Protein AF-A0A8H7WAU7-F1 (afdb_monomer_lite)

InterPro domains:
  IPR013714 Golgi apparatus membrane protein TVP15 [PF08507] (44-160)
  IPR013714 Golgi apparatus membrane protein TVP15 [PTHR28128] (45-166)

Foldseek 3Di:
DDDDDDDDDDDPPDPPPPPPPPPPPPVVVVVVVVVVVLVVLLVVVLVVLLVLLVLLLVLLVVQCPVVDPLSPVLSVVSNVVSVVSNVLSVDNDVVCLVPVVLSLALLSLLVVLLVSLVSQPDDDPSSPVSSVVSNVVSVVSNVVVVVVPRDRHPSNVVSVVPPDPPDD

Secondary structure (DSSP, 8-state):
----------PPP-------------HHHHHHHHHHHHHHHHHHHHHHHHHHHHHHHHHHHHHT-S--HHHHHHHHHHHHHHHHHHHHHH---HHHHHH-GGGGSHHHHHHHHHHHHHHH-SSSHHHHHHHHHHHHHHHHHHHHHT-TTSPPPHHHHHHHHSSSSS--

Organism: NCBI:txid108018

Sequence (168 aa):
GSMDIPLLPMEPPAAVVVPARRHTVPARLTRARVDDEEARIEGSSRIVNLAVGALMVVGAVFHLFPLTLSHVIVAVYIIIFGAATALLEFQIPPQVARYASFLFSFIGRGVFYIFVGSLLIEVGIMDKIIGTIVGAVGIAYVALEFIPSIEPPQNMREADGGWGAEQV

Structure (mmCIF, N/CA/C/O backbone):
data_AF-A0A8H7WAU7-F1
#
_entry.id   AF-A0A8H7WAU7-F1
#
loop_
_atom_site.group_PDB
_atom_site.id
_atom_site.type_symbol
_atom_site.label_atom_id
_atom_site.label_alt_id
_atom_site.label_comp_id
_atom_site.label_asym_id
_atom_site.label_entity_id
_atom_site.label_seq_id
_atom_site.pdbx_PDB_ins_code
_atom_site.Cartn_x
_atom_site.Cartn_y
_atom_site.Cartn_z
_atom_site.occupancy
_atom_site.B_iso_or_equiv
_atom_site.auth_seq_id
_atom_site.auth_comp_id
_atom_site.auth_asym_id
_atom_site.auth_atom_id
_atom_site.pdbx_PDB_model_num
ATOM 1 N N . GLY A 1 1 ? 20.746 -5.712 -105.618 1.00 54.22 1 GLY A N 1
ATOM 2 C CA . GLY A 1 1 ? 21.550 -4.8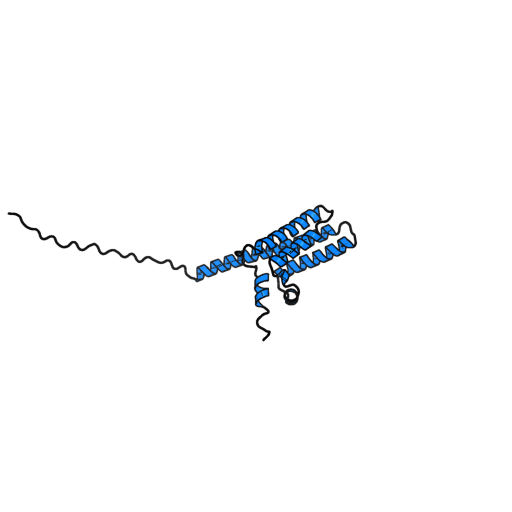38 -104.754 1.00 54.22 1 GLY A CA 1
ATOM 3 C C . GLY A 1 1 ? 20.892 -4.792 -103.402 1.00 54.22 1 GLY A C 1
ATOM 4 O O . GLY A 1 1 ? 19.892 -4.107 -103.263 1.00 54.22 1 GLY A O 1
ATOM 5 N N . SER A 1 2 ? 21.398 -5.571 -102.456 1.00 51.38 2 SER A N 1
ATOM 6 C CA . SER A 1 2 ? 21.014 -5.526 -101.046 1.00 51.38 2 SER A CA 1
ATOM 7 C C . SER A 1 2 ? 22.291 -5.211 -100.278 1.00 51.38 2 SER A C 1
ATOM 9 O O . SER A 1 2 ? 23.268 -5.947 -100.370 1.00 51.38 2 SER A O 1
ATOM 11 N N . MET A 1 3 ? 22.312 -4.032 -99.668 1.00 57.12 3 MET A N 1
ATOM 12 C CA . MET A 1 3 ? 23.453 -3.471 -98.956 1.00 57.12 3 MET A CA 1
ATOM 13 C C . MET A 1 3 ? 23.366 -3.975 -97.513 1.00 57.12 3 MET A C 1
ATOM 15 O O . MET A 1 3 ? 22.479 -3.550 -96.774 1.00 57.12 3 MET A O 1
ATOM 19 N N . ASP A 1 4 ? 24.227 -4.919 -97.138 1.00 58.94 4 ASP A N 1
ATOM 20 C CA . ASP A 1 4 ? 24.282 -5.453 -95.776 1.00 58.94 4 ASP A CA 1
ATOM 21 C C . ASP A 1 4 ? 24.911 -4.404 -94.846 1.00 58.94 4 ASP A C 1
ATOM 23 O O . ASP A 1 4 ? 26.112 -4.133 -94.900 1.00 58.94 4 ASP A O 1
ATOM 27 N N . ILE A 1 5 ? 24.081 -3.766 -94.019 1.00 67.31 5 ILE A N 1
ATOM 28 C CA . ILE A 1 5 ? 24.526 -2.820 -92.990 1.00 67.31 5 ILE A CA 1
ATOM 29 C C . ILE A 1 5 ? 25.011 -3.636 -91.779 1.00 67.31 5 ILE A C 1
ATOM 31 O O . ILE A 1 5 ? 24.226 -4.418 -91.237 1.00 67.31 5 ILE A O 1
ATOM 35 N N . PRO A 1 6 ? 26.260 -3.465 -91.307 1.00 67.75 6 PRO A N 1
ATOM 36 C CA . PRO A 1 6 ? 26.735 -4.153 -90.115 1.00 67.75 6 PRO A CA 1
ATOM 37 C C . PRO A 1 6 ? 25.997 -3.618 -88.884 1.00 67.75 6 PRO A C 1
ATOM 39 O O . PRO A 1 6 ? 26.082 -2.431 -88.566 1.00 67.75 6 PRO A O 1
ATOM 42 N N . LEU A 1 7 ? 25.271 -4.489 -88.182 1.00 66.56 7 LEU A N 1
ATOM 43 C CA . LEU A 1 7 ? 24.690 -4.179 -86.877 1.00 66.56 7 LEU A CA 1
ATOM 44 C C . LEU A 1 7 ? 25.835 -3.976 -85.878 1.00 66.56 7 LEU A C 1
ATOM 46 O O . LEU A 1 7 ? 26.477 -4.939 -85.459 1.00 66.56 7 LEU A O 1
ATOM 50 N N . LEU A 1 8 ? 26.116 -2.722 -85.520 1.00 71.81 8 LEU A N 1
ATOM 51 C CA . LEU A 1 8 ? 27.037 -2.425 -84.427 1.00 71.81 8 LEU A CA 1
ATOM 52 C C . LEU A 1 8 ? 26.464 -2.996 -83.118 1.00 71.81 8 LEU A C 1
ATOM 54 O O . LEU A 1 8 ? 25.263 -2.850 -82.868 1.00 71.81 8 LEU A O 1
ATOM 58 N N . PRO A 1 9 ? 27.290 -3.647 -82.281 1.00 68.25 9 PRO A N 1
ATOM 59 C CA . PRO A 1 9 ? 26.842 -4.167 -80.999 1.00 68.25 9 PRO A CA 1
ATOM 60 C C . PRO A 1 9 ? 26.376 -3.002 -80.119 1.00 68.25 9 PRO A C 1
ATOM 62 O O . PRO A 1 9 ? 27.147 -2.105 -79.788 1.00 68.25 9 PRO A O 1
ATOM 65 N N . MET A 1 10 ? 25.093 -3.013 -79.765 1.00 67.31 10 MET A N 1
ATOM 66 C CA . MET A 1 10 ? 24.505 -2.067 -78.822 1.00 67.31 10 MET A CA 1
ATOM 67 C C . MET A 1 10 ? 25.026 -2.418 -77.428 1.00 67.31 10 MET A C 1
ATOM 69 O O . MET A 1 10 ? 24.552 -3.366 -76.802 1.00 67.31 10 MET A O 1
ATOM 73 N N . GLU A 1 11 ? 26.040 -1.695 -76.966 1.00 69.56 11 GLU A N 1
ATOM 74 C CA . GLU A 1 11 ? 26.537 -1.819 -75.600 1.00 69.56 11 GLU A CA 1
ATOM 75 C C . GLU A 1 11 ? 25.397 -1.424 -74.640 1.00 69.56 11 GLU A C 1
ATOM 77 O O . GLU A 1 11 ? 24.824 -0.337 -74.786 1.00 69.56 11 GLU A O 1
ATOM 82 N N . PRO A 1 12 ? 24.972 -2.308 -73.718 1.00 71.25 12 PRO A N 1
ATOM 83 C CA . PRO A 1 12 ? 23.871 -1.997 -72.821 1.00 71.25 12 PRO A CA 1
ATOM 84 C C . PRO A 1 12 ? 24.255 -0.794 -71.950 1.00 71.25 12 PRO A C 1
ATOM 86 O O . PRO A 1 12 ? 25.399 -0.714 -71.495 1.00 71.25 12 PRO A O 1
ATOM 89 N N . PRO A 1 13 ? 23.325 0.147 -71.698 1.00 69.75 13 PRO A N 1
ATOM 90 C CA . PRO A 1 13 ? 23.617 1.322 -70.893 1.00 69.75 13 PRO A CA 1
ATOM 91 C C . PRO A 1 13 ? 24.131 0.862 -69.532 1.00 69.75 13 PRO A C 1
ATOM 93 O O . PRO A 1 13 ? 23.467 0.075 -68.853 1.00 69.75 13 PRO A O 1
ATOM 96 N N . ALA A 1 14 ? 25.326 1.330 -69.165 1.00 67.31 14 ALA A N 1
ATOM 97 C CA . ALA A 1 14 ? 25.941 1.044 -67.880 1.00 67.31 14 ALA A CA 1
ATOM 98 C C . ALA A 1 14 ? 24.901 1.273 -66.779 1.00 67.31 14 ALA A C 1
ATOM 100 O O . ALA A 1 14 ? 24.434 2.396 -66.574 1.00 67.31 14 ALA A O 1
ATOM 101 N N . ALA A 1 15 ? 24.491 0.190 -66.116 1.00 65.56 15 ALA A N 1
ATOM 102 C CA . ALA A 1 15 ? 23.561 0.266 -65.009 1.00 65.56 15 ALA A CA 1
ATOM 103 C C . ALA A 1 15 ? 24.176 1.204 -63.970 1.00 65.56 15 ALA A C 1
ATOM 105 O O . ALA A 1 15 ? 25.218 0.905 -63.386 1.00 65.56 15 ALA A O 1
ATOM 106 N N . VAL A 1 16 ? 23.555 2.367 -63.776 1.00 66.38 16 VAL A N 1
ATOM 107 C CA . VAL A 1 16 ? 23.908 3.282 -62.697 1.00 66.38 16 VAL A CA 1
ATOM 108 C C . VAL A 1 16 ? 23.596 2.540 -61.404 1.00 66.38 16 VAL A C 1
ATOM 110 O O . VAL A 1 16 ? 22.451 2.489 -60.956 1.00 66.38 16 VAL A O 1
ATOM 113 N N . VAL A 1 17 ? 24.613 1.901 -60.831 1.00 66.50 17 VAL A N 1
ATOM 114 C CA . VAL A 1 17 ? 24.544 1.297 -59.505 1.00 66.50 17 VAL A CA 1
ATOM 115 C C . VAL A 1 17 ? 24.429 2.454 -58.523 1.00 66.50 17 VAL A C 1
ATOM 117 O O . VAL A 1 17 ? 25.427 3.007 -58.070 1.00 66.50 17 VAL A O 1
ATOM 120 N N . VAL A 1 18 ? 23.196 2.872 -58.236 1.00 68.31 18 VAL A N 1
ATOM 121 C CA . VAL A 1 18 ? 22.912 3.798 -57.140 1.00 68.31 18 VAL A CA 1
ATOM 122 C C . VAL A 1 18 ? 23.334 3.074 -55.863 1.00 68.31 18 VAL A C 1
ATOM 124 O O . VAL A 1 18 ? 22.735 2.045 -55.534 1.00 68.31 18 VAL A O 1
ATOM 127 N N . PRO A 1 19 ? 24.368 3.540 -55.140 1.00 66.62 19 PRO A N 1
ATOM 128 C CA . PRO A 1 19 ? 24.752 2.892 -53.902 1.00 66.62 19 PRO A CA 1
ATOM 129 C C . PRO A 1 19 ? 23.571 3.008 -52.942 1.00 66.62 19 PRO A C 1
ATOM 131 O O . PRO A 1 19 ? 23.138 4.113 -52.607 1.00 66.62 19 PRO A O 1
ATOM 134 N N . ALA A 1 20 ? 23.026 1.866 -52.519 1.00 67.06 20 ALA A N 1
ATOM 135 C CA . ALA A 1 20 ? 22.004 1.812 -51.488 1.00 67.06 20 ALA A CA 1
ATOM 136 C C . ALA A 1 20 ? 22.582 2.463 -50.226 1.00 67.06 20 ALA A C 1
ATOM 138 O O . ALA A 1 20 ? 23.385 1.864 -49.507 1.00 67.06 20 ALA A O 1
ATOM 139 N N . ARG A 1 21 ? 22.222 3.729 -49.994 1.00 64.88 21 ARG A N 1
ATOM 140 C CA . ARG A 1 21 ? 22.645 4.509 -48.837 1.00 64.88 21 ARG A CA 1
ATOM 141 C C . ARG A 1 21 ? 22.017 3.859 -47.610 1.00 64.88 21 ARG A C 1
ATOM 143 O O . ARG A 1 21 ? 20.896 4.186 -47.230 1.00 64.88 21 ARG A O 1
ATOM 150 N N . ARG A 1 22 ? 22.718 2.893 -47.008 1.00 63.12 22 ARG A N 1
ATOM 151 C CA . ARG A 1 22 ? 22.359 2.357 -45.695 1.00 63.12 22 ARG A CA 1
ATOM 152 C C . ARG A 1 22 ? 22.413 3.531 -44.731 1.00 63.12 22 ARG A C 1
ATOM 154 O O . ARG A 1 22 ? 23.492 3.977 -44.353 1.00 63.12 22 ARG A O 1
ATOM 161 N N . HIS A 1 23 ? 21.249 4.059 -44.372 1.00 62.12 23 HIS A N 1
ATOM 162 C CA . HIS A 1 23 ? 21.112 4.953 -43.236 1.00 62.12 23 HIS A CA 1
ATOM 163 C C . HIS A 1 23 ? 21.436 4.142 -41.978 1.00 62.12 23 HIS A C 1
ATOM 165 O O . HIS A 1 23 ? 20.559 3.579 -41.333 1.00 62.12 23 HIS A O 1
ATOM 171 N N . THR A 1 24 ? 22.723 4.023 -41.660 1.00 65.19 24 THR A N 1
ATOM 172 C CA . THR A 1 24 ? 23.176 3.538 -40.362 1.00 65.19 24 THR A CA 1
ATOM 173 C C . THR A 1 24 ? 22.812 4.614 -39.352 1.00 65.19 24 THR A C 1
ATOM 175 O O . THR A 1 24 ? 23.482 5.645 -39.274 1.00 65.19 24 THR A O 1
ATOM 178 N N . VAL A 1 25 ? 21.706 4.419 -38.632 1.00 63.81 25 VAL A N 1
ATOM 179 C CA . VAL A 1 25 ? 21.366 5.267 -37.487 1.00 63.81 25 VAL A CA 1
ATOM 180 C C . VAL A 1 25 ? 22.560 5.207 -36.527 1.00 63.81 25 VAL A C 1
ATOM 182 O O . VAL A 1 25 ? 22.973 4.107 -36.151 1.00 63.81 25 VAL A O 1
ATOM 185 N N . PRO A 1 26 ? 23.184 6.343 -36.177 1.00 68.31 26 PRO A N 1
ATOM 186 C CA . PRO A 1 26 ? 24.351 6.340 -35.311 1.00 68.31 26 PRO A CA 1
ATOM 187 C C . PRO A 1 26 ? 23.958 5.770 -33.946 1.00 68.31 26 PRO A C 1
ATOM 189 O O . PRO A 1 26 ? 22.984 6.220 -33.347 1.00 68.31 26 PRO A O 1
ATOM 192 N N . ALA A 1 27 ? 24.740 4.820 -33.429 1.00 65.06 27 ALA A N 1
ATOM 193 C CA . ALA A 1 27 ? 24.465 4.118 -32.169 1.00 65.06 27 ALA A CA 1
ATOM 194 C C . ALA A 1 27 ? 24.216 5.051 -30.960 1.00 65.06 27 ALA A C 1
ATOM 196 O O . ALA A 1 27 ? 23.555 4.662 -30.001 1.00 65.06 27 ALA A O 1
ATOM 197 N N . ARG A 1 28 ? 24.700 6.302 -31.017 1.00 62.25 28 ARG A N 1
ATOM 198 C CA . ARG A 1 28 ? 24.422 7.350 -30.020 1.00 62.25 28 ARG A CA 1
ATOM 199 C C . ARG A 1 28 ? 22.955 7.784 -29.967 1.00 62.25 28 ARG A C 1
ATOM 201 O O . ARG A 1 28 ? 22.466 8.048 -28.878 1.00 62.25 28 ARG A O 1
ATOM 208 N N . LEU A 1 29 ? 22.261 7.853 -31.106 1.00 63.97 29 LEU A N 1
ATOM 209 C CA . LEU A 1 29 ? 20.841 8.229 -31.140 1.00 63.97 29 LEU A CA 1
ATOM 210 C C . LEU A 1 29 ? 19.952 7.105 -30.607 1.00 63.97 29 LEU A C 1
ATOM 212 O O . LEU A 1 29 ? 18.927 7.381 -29.996 1.00 63.97 29 LEU A O 1
ATOM 216 N N . THR A 1 30 ? 20.362 5.851 -30.804 1.00 67.69 30 THR A N 1
ATOM 217 C CA . THR A 1 30 ? 19.669 4.697 -30.227 1.00 67.69 30 THR A CA 1
ATOM 218 C C . THR A 1 30 ? 19.811 4.672 -28.708 1.00 67.69 30 THR A C 1
ATOM 220 O O . THR A 1 30 ? 18.818 4.440 -28.037 1.00 67.69 30 THR A O 1
ATOM 223 N N . ARG A 1 31 ? 21.002 4.971 -28.162 1.00 65.25 31 ARG A N 1
ATOM 224 C CA . ARG A 1 31 ? 21.212 5.051 -26.704 1.00 65.25 31 ARG A CA 1
ATOM 225 C C . ARG A 1 31 ? 20.411 6.171 -26.051 1.00 65.25 31 ARG A C 1
ATOM 227 O O . ARG A 1 31 ? 19.641 5.874 -25.159 1.00 65.25 31 ARG A O 1
ATOM 234 N N . ALA A 1 32 ? 20.474 7.394 -26.580 1.00 71.00 32 ALA A N 1
ATOM 235 C CA . ALA A 1 32 ? 19.710 8.513 -26.017 1.00 71.00 32 ALA A CA 1
ATOM 236 C C . ALA A 1 32 ? 18.196 8.231 -25.961 1.00 71.00 32 ALA A C 1
ATOM 238 O O . ALA A 1 32 ? 17.543 8.550 -24.978 1.00 71.00 32 ALA A O 1
ATOM 239 N N . ARG A 1 33 ? 17.643 7.564 -26.986 1.00 67.38 33 ARG A N 1
ATOM 240 C CA . ARG A 1 33 ? 16.233 7.142 -26.986 1.00 67.38 33 ARG A CA 1
ATOM 241 C C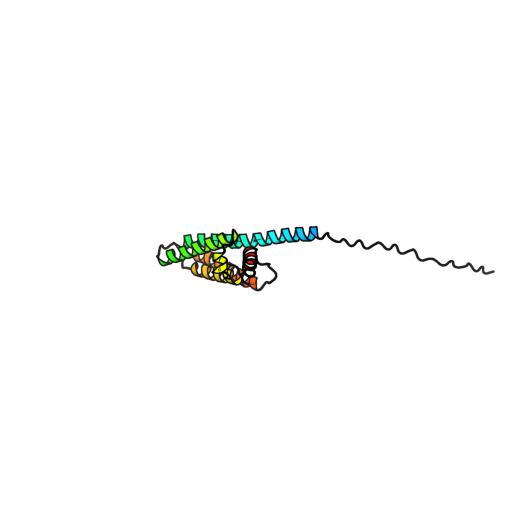 . ARG A 1 33 ? 15.904 6.092 -25.926 1.00 67.38 33 ARG A C 1
ATOM 243 O O . ARG A 1 33 ? 14.776 6.070 -25.457 1.00 67.38 33 ARG A O 1
ATOM 250 N N . VAL A 1 34 ? 16.838 5.189 -25.640 1.00 67.44 34 VAL A N 1
ATOM 251 C CA . VAL A 1 34 ? 16.670 4.151 -24.616 1.00 67.44 34 VAL A CA 1
ATOM 252 C C . VAL A 1 34 ? 16.776 4.780 -23.231 1.00 67.44 34 VAL A C 1
ATOM 254 O O . VAL A 1 34 ? 15.911 4.522 -22.410 1.00 67.44 34 VAL A O 1
ATOM 257 N N . ASP A 1 35 ? 17.741 5.677 -23.023 1.00 67.00 35 ASP A N 1
ATOM 258 C CA . ASP A 1 35 ? 17.932 6.395 -21.759 1.00 67.00 35 ASP A CA 1
ATOM 259 C C . ASP A 1 35 ? 16.689 7.250 -21.407 1.00 67.00 35 ASP A C 1
ATOM 261 O O . ASP A 1 35 ? 16.231 7.261 -20.263 1.00 67.00 35 ASP A O 1
ATOM 265 N N . ASP A 1 36 ? 16.091 7.923 -22.402 1.00 66.75 36 ASP A N 1
ATOM 266 C CA . ASP A 1 36 ? 14.853 8.703 -22.237 1.00 66.75 36 ASP A CA 1
ATOM 267 C C . ASP A 1 36 ? 13.633 7.819 -21.902 1.00 66.75 36 ASP A C 1
ATOM 269 O O . ASP A 1 36 ? 12.744 8.231 -21.150 1.00 66.75 36 ASP A O 1
ATOM 273 N N . GLU A 1 37 ? 13.569 6.611 -22.468 1.00 65.88 37 GLU A N 1
ATOM 274 C CA . GLU A 1 37 ? 12.483 5.657 -22.223 1.00 65.88 37 GLU A CA 1
ATOM 275 C C . GLU A 1 37 ? 12.645 4.970 -20.856 1.00 65.88 37 GLU A C 1
ATOM 277 O O . GLU A 1 37 ? 11.670 4.839 -20.116 1.00 65.88 37 GLU A O 1
ATOM 282 N N . GLU A 1 38 ? 13.874 4.622 -20.467 1.00 64.31 38 GLU A N 1
ATOM 283 C CA . GLU A 1 38 ? 14.211 4.053 -19.156 1.00 64.31 38 GLU A CA 1
ATOM 284 C C . GLU A 1 38 ? 13.844 5.045 -18.039 1.00 64.31 38 GLU A C 1
ATOM 286 O O . GLU A 1 38 ? 13.097 4.699 -17.122 1.00 64.31 38 GLU A O 1
ATOM 291 N N . ALA A 1 39 ? 14.203 6.326 -18.190 1.00 61.03 39 ALA A N 1
ATOM 292 C CA . ALA A 1 39 ? 13.832 7.380 -17.243 1.00 61.03 39 ALA A CA 1
ATOM 293 C C . ALA A 1 39 ? 12.306 7.583 -17.115 1.00 61.03 39 ALA A C 1
ATOM 295 O O . ALA A 1 39 ? 11.788 7.878 -16.031 1.00 61.03 39 ALA A O 1
ATOM 296 N N . ARG A 1 40 ? 11.555 7.420 -18.213 1.00 62.09 40 ARG A N 1
ATOM 297 C CA . ARG A 1 40 ? 10.083 7.505 -18.209 1.00 62.09 40 ARG A CA 1
ATOM 298 C C . ARG A 1 40 ? 9.438 6.331 -17.477 1.00 62.09 40 ARG A C 1
ATOM 300 O O . ARG A 1 40 ? 8.489 6.538 -16.716 1.00 62.09 40 ARG A O 1
ATOM 307 N N . ILE A 1 41 ? 9.941 5.118 -17.697 1.00 61.50 41 ILE A N 1
ATOM 308 C CA . ILE A 1 41 ? 9.420 3.893 -17.076 1.00 61.50 41 ILE A CA 1
ATOM 309 C C . ILE A 1 41 ? 9.756 3.859 -15.581 1.00 61.50 41 ILE A C 1
ATOM 311 O O . ILE A 1 41 ? 8.891 3.531 -14.759 1.00 61.50 41 ILE A O 1
ATOM 315 N N . GLU A 1 42 ? 10.965 4.286 -15.213 1.00 60.97 42 GLU A N 1
ATOM 316 C CA . GLU A 1 42 ? 11.377 4.452 -13.82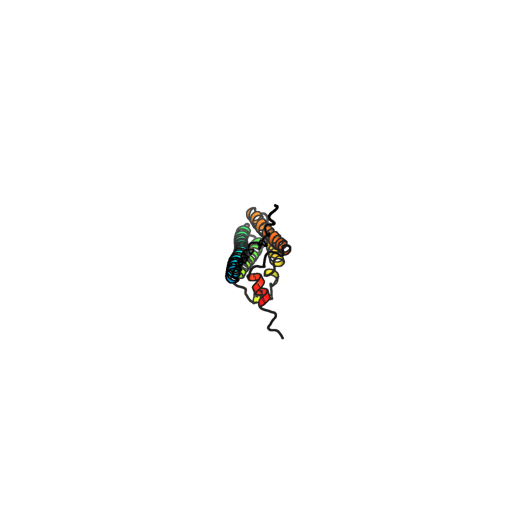0 1.00 60.97 42 GLU A CA 1
ATOM 317 C C . GLU A 1 42 ? 10.435 5.404 -13.086 1.00 60.97 42 GLU A C 1
ATOM 319 O O . GLU A 1 42 ? 9.837 5.020 -12.076 1.00 60.97 42 GLU A O 1
ATOM 324 N N . GLY A 1 43 ? 10.219 6.605 -13.635 1.00 59.97 43 GLY A N 1
ATOM 325 C CA . GLY A 1 43 ? 9.328 7.607 -13.052 1.00 59.97 43 GLY A CA 1
ATOM 326 C C . GLY A 1 43 ? 7.916 7.077 -12.788 1.00 59.97 43 GLY A C 1
ATOM 327 O O . GLY A 1 43 ? 7.348 7.347 -11.730 1.00 59.97 43 GLY A O 1
ATOM 328 N N . SER A 1 44 ? 7.366 6.264 -13.695 1.00 63.44 44 SER A N 1
ATOM 329 C CA . SER A 1 44 ? 6.012 5.714 -13.555 1.00 63.44 44 SER A CA 1
ATOM 330 C C . SER A 1 44 ? 5.870 4.796 -12.336 1.00 63.44 44 SER A C 1
ATOM 332 O O . SER A 1 44 ? 4.908 4.924 -11.580 1.00 63.44 44 SER A O 1
ATOM 334 N N . SER A 1 45 ? 6.829 3.899 -12.099 1.00 67.25 45 SER A N 1
ATOM 335 C CA . SER A 1 45 ? 6.766 2.962 -10.965 1.00 67.25 45 SER A CA 1
ATOM 336 C C . SER A 1 45 ? 7.006 3.655 -9.623 1.00 67.25 45 SER A C 1
ATOM 338 O O . SER A 1 45 ? 6.343 3.326 -8.635 1.00 67.25 45 SER A O 1
ATOM 340 N N . ARG A 1 46 ? 7.891 4.666 -9.600 1.00 77.38 46 ARG A N 1
ATOM 341 C CA . ARG A 1 46 ? 8.127 5.494 -8.408 1.00 77.38 46 ARG A CA 1
ATOM 342 C C . ARG A 1 46 ? 6.861 6.206 -7.964 1.00 77.38 46 ARG A C 1
ATOM 344 O O . ARG A 1 46 ? 6.497 6.185 -6.791 1.00 77.38 46 ARG A O 1
ATOM 351 N N . ILE A 1 47 ? 6.175 6.820 -8.927 1.00 81.88 47 ILE A N 1
ATOM 352 C CA . ILE A 1 47 ? 4.943 7.568 -8.684 1.00 81.88 47 ILE A CA 1
ATOM 353 C C . ILE A 1 47 ? 3.859 6.639 -8.137 1.00 81.88 47 ILE A C 1
ATOM 355 O O . ILE A 1 47 ? 3.165 7.020 -7.198 1.00 81.88 47 ILE A O 1
ATOM 359 N N . VAL A 1 48 ? 3.740 5.417 -8.665 1.00 83.06 48 VAL A N 1
ATOM 360 C CA . VAL A 1 48 ? 2.769 4.434 -8.161 1.00 83.06 48 VAL A CA 1
ATOM 361 C C . VAL A 1 48 ? 3.084 4.042 -6.719 1.00 83.06 48 VAL A C 1
ATOM 363 O O . VAL A 1 48 ? 2.203 4.146 -5.870 1.00 83.06 48 VAL A O 1
ATOM 366 N N . ASN A 1 49 ? 4.323 3.656 -6.402 1.00 86.88 49 ASN A N 1
ATOM 367 C CA . ASN A 1 49 ? 4.700 3.281 -5.033 1.00 86.88 49 ASN A CA 1
ATOM 368 C C . ASN A 1 49 ? 4.514 4.438 -4.042 1.00 86.88 49 ASN A C 1
ATOM 370 O O . ASN A 1 49 ? 4.011 4.234 -2.937 1.00 86.88 49 ASN A O 1
ATOM 374 N N . LEU A 1 50 ? 4.871 5.659 -4.445 1.00 89.62 50 LEU A N 1
ATOM 375 C CA . LEU A 1 50 ? 4.681 6.858 -3.634 1.00 89.62 50 LEU A CA 1
ATOM 376 C C . LEU A 1 50 ? 3.191 7.152 -3.408 1.00 89.62 50 LEU A C 1
ATOM 378 O O . LEU A 1 50 ? 2.789 7.467 -2.287 1.00 89.62 50 LEU A O 1
ATOM 382 N N . ALA A 1 51 ? 2.366 7.009 -4.447 1.00 91.69 51 ALA A N 1
ATOM 383 C CA . ALA A 1 51 ? 0.921 7.175 -4.349 1.00 91.69 51 ALA A CA 1
ATOM 384 C C . ALA A 1 51 ? 0.293 6.120 -3.429 1.00 91.69 51 ALA A C 1
ATOM 386 O O . ALA A 1 51 ? -0.530 6.470 -2.585 1.00 91.69 51 ALA A O 1
ATOM 387 N N . VAL A 1 52 ? 0.708 4.854 -3.535 1.00 92.56 52 VAL A N 1
ATOM 388 C CA . VAL A 1 52 ? 0.248 3.769 -2.654 1.00 92.56 52 VAL A CA 1
ATOM 389 C C . VAL A 1 52 ? 0.660 4.038 -1.208 1.00 92.56 52 VAL A C 1
ATOM 391 O O . VAL A 1 52 ? -0.187 3.972 -0.321 1.00 92.56 52 VAL A O 1
ATOM 394 N N . GLY A 1 53 ? 1.917 4.420 -0.963 1.00 92.62 53 GLY A N 1
ATOM 395 C CA . GLY A 1 53 ? 2.398 4.776 0.374 1.00 92.62 53 GLY A CA 1
ATOM 396 C C . GLY A 1 53 ? 1.615 5.938 0.995 1.00 92.62 53 GLY A C 1
ATOM 397 O O . GLY A 1 53 ? 1.198 5.856 2.151 1.00 92.62 53 GLY A O 1
ATOM 398 N N . ALA A 1 54 ? 1.334 6.991 0.221 1.00 93.81 54 ALA A N 1
ATOM 399 C CA . ALA A 1 54 ? 0.501 8.107 0.669 1.00 93.81 54 ALA A CA 1
ATOM 400 C C . ALA A 1 54 ? -0.943 7.669 0.957 1.00 93.81 54 ALA A C 1
ATOM 402 O O . ALA A 1 54 ? -1.519 8.042 1.980 1.00 93.81 54 ALA A O 1
ATOM 403 N N . LEU A 1 55 ? -1.516 6.839 0.085 1.00 94.25 55 LEU A N 1
ATOM 404 C CA . LEU A 1 55 ? -2.869 6.317 0.223 1.00 94.25 55 LEU A CA 1
ATOM 405 C C . LEU A 1 55 ? -3.016 5.433 1.473 1.00 94.25 55 LEU A C 1
ATOM 407 O O . LEU A 1 55 ? -4.021 5.536 2.171 1.00 94.25 55 LEU A O 1
ATOM 411 N N . MET A 1 56 ? -1.999 4.631 1.802 1.00 95.12 56 MET A N 1
ATOM 412 C CA . MET A 1 56 ? -1.943 3.846 3.040 1.00 95.12 56 MET A CA 1
ATOM 413 C C . MET A 1 56 ? -1.968 4.746 4.280 1.00 95.12 56 MET A C 1
ATOM 415 O O . MET A 1 56 ? -2.741 4.490 5.199 1.00 95.12 56 MET A O 1
ATOM 419 N N . VAL A 1 57 ? -1.172 5.823 4.302 1.00 95.25 57 VAL A N 1
ATOM 420 C CA . VAL A 1 57 ? -1.149 6.769 5.432 1.00 95.25 57 VAL A CA 1
ATOM 421 C C . VAL A 1 57 ? -2.499 7.469 5.584 1.00 95.25 57 VAL A C 1
ATOM 423 O O . VAL A 1 57 ? -3.031 7.538 6.690 1.00 95.25 57 VAL A O 1
ATOM 426 N N . VAL A 1 58 ? -3.088 7.943 4.483 1.00 94.69 58 VAL A N 1
ATOM 427 C CA . VAL A 1 58 ? -4.419 8.569 4.496 1.00 94.69 58 VAL A CA 1
ATOM 428 C C . VAL A 1 58 ? -5.483 7.578 4.977 1.00 94.69 58 VAL A C 1
ATOM 430 O O . VAL A 1 58 ? -6.278 7.916 5.850 1.00 94.69 58 VAL A O 1
ATOM 433 N N . GLY A 1 59 ? -5.467 6.342 4.471 1.00 91.94 59 GLY A N 1
ATOM 434 C CA . GLY A 1 59 ? -6.367 5.270 4.902 1.00 91.94 59 GLY A CA 1
ATOM 435 C C . GLY A 1 59 ? -6.257 4.962 6.387 1.00 91.94 59 GLY A C 1
ATOM 436 O O . GLY A 1 59 ? -7.269 4.897 7.074 1.00 91.94 59 GLY A O 1
ATOM 437 N N . ALA A 1 60 ? -5.036 4.852 6.905 1.00 92.62 60 ALA A N 1
ATOM 438 C CA . ALA A 1 60 ? -4.797 4.596 8.320 1.00 92.62 60 ALA A CA 1
ATOM 439 C C . ALA A 1 60 ? -5.341 5.710 9.225 1.00 92.62 60 ALA A C 1
ATOM 441 O O . ALA A 1 60 ? -5.848 5.424 10.305 1.00 92.62 60 ALA A O 1
ATOM 442 N N . VAL A 1 61 ? -5.271 6.972 8.787 1.00 92.75 61 VAL A N 1
ATOM 443 C CA . VAL A 1 61 ? -5.847 8.100 9.535 1.00 92.75 61 VAL A CA 1
ATOM 444 C C . VAL A 1 61 ? -7.370 7.987 9.621 1.00 92.75 61 VAL A C 1
ATOM 446 O O . VAL A 1 61 ? -7.931 8.247 10.683 1.00 92.75 61 VAL A O 1
ATOM 449 N N . PHE A 1 62 ? -8.045 7.573 8.544 1.00 90.81 62 PHE A N 1
ATOM 450 C CA . PHE A 1 62 ? -9.493 7.331 8.573 1.00 90.81 62 PHE A CA 1
ATOM 451 C C . PHE A 1 62 ? -9.868 6.102 9.410 1.00 90.81 62 PHE A C 1
ATOM 453 O O . PHE A 1 62 ? -10.846 6.155 10.155 1.00 90.81 62 PHE A O 1
ATOM 460 N N . HIS A 1 63 ? -9.035 5.063 9.379 1.00 90.50 63 HIS A N 1
ATOM 461 C CA . HIS A 1 63 ? -9.233 3.822 10.124 1.00 90.50 63 HIS A CA 1
ATOM 462 C C . HIS A 1 63 ? -9.217 4.014 11.655 1.00 90.50 63 HIS A C 1
ATOM 464 O O . HIS A 1 63 ? -9.772 3.204 12.394 1.00 90.50 63 HIS A O 1
ATOM 470 N N . LEU A 1 64 ? -8.654 5.123 12.158 1.00 89.56 64 LEU A N 1
ATOM 471 C CA . LEU A 1 64 ? -8.683 5.478 13.585 1.00 89.56 64 LEU A CA 1
ATOM 472 C C . LEU A 1 64 ? -10.097 5.705 14.148 1.00 89.56 64 LEU A C 1
ATOM 474 O O . LEU A 1 64 ? -10.244 5.845 15.362 1.00 89.56 64 LEU A O 1
ATOM 478 N N . PHE A 1 65 ? -11.131 5.770 13.308 1.00 88.88 65 PHE A N 1
ATOM 479 C CA . PHE A 1 65 ? -12.501 6.040 13.730 1.00 88.88 65 PHE A CA 1
ATOM 480 C C . PHE A 1 65 ? -13.398 4.819 13.475 1.00 88.88 65 PHE A C 1
ATOM 482 O O . PHE A 1 65 ? -13.677 4.510 12.318 1.00 88.88 65 PHE A O 1
ATOM 489 N N . PRO A 1 66 ? -13.931 4.152 14.522 1.00 85.19 66 PRO A N 1
ATOM 490 C CA . PRO A 1 66 ? -13.901 4.500 15.950 1.00 85.19 66 PRO A CA 1
ATOM 491 C C . PRO A 1 66 ? -12.551 4.254 16.648 1.00 85.19 66 PRO A C 1
ATOM 493 O O . PRO A 1 66 ? -11.844 3.303 16.335 1.00 85.19 66 PRO A O 1
ATOM 496 N N . LEU A 1 67 ? -12.241 5.073 17.665 1.00 86.31 67 LEU A N 1
ATOM 497 C CA . LEU A 1 67 ? -11.009 4.970 18.463 1.00 86.31 67 LEU A CA 1
ATOM 498 C C . LEU A 1 67 ? -11.047 3.751 19.395 1.00 86.31 67 LEU A C 1
ATOM 500 O O . LEU A 1 67 ? -11.289 3.863 20.597 1.00 86.31 67 LEU A O 1
ATOM 504 N N . THR A 1 68 ? -10.809 2.573 18.828 1.00 91.31 68 THR A N 1
ATOM 505 C CA . THR A 1 68 ? -10.595 1.330 19.570 1.00 91.31 68 THR A CA 1
ATOM 506 C C . THR A 1 68 ? -9.114 0.961 19.560 1.00 91.31 68 THR A C 1
ATOM 508 O O . THR A 1 68 ? -8.362 1.346 18.664 1.00 91.31 68 THR A O 1
ATOM 511 N N . LEU A 1 69 ? -8.673 0.191 20.558 1.00 91.69 69 LEU A N 1
ATOM 512 C CA . LEU A 1 69 ? -7.272 -0.224 20.662 1.00 91.69 69 LEU A CA 1
ATOM 513 C C . LEU A 1 69 ? -6.810 -1.012 19.423 1.00 91.69 69 LEU A C 1
ATOM 515 O O . LEU A 1 69 ? -5.712 -0.777 18.929 1.00 91.69 69 LEU A O 1
ATOM 519 N N . SER A 1 70 ? -7.663 -1.886 18.882 1.00 92.00 70 SER A N 1
ATOM 520 C CA . SER A 1 70 ? -7.365 -2.645 17.663 1.00 92.00 70 SER A CA 1
ATOM 521 C C . SER A 1 70 ? -7.146 -1.730 16.459 1.00 92.00 70 SER A C 1
ATOM 523 O O . SER A 1 70 ? -6.152 -1.890 15.757 1.00 92.00 70 SER A O 1
ATOM 525 N N . HIS A 1 71 ? -8.015 -0.734 16.261 1.00 91.00 71 HIS A N 1
ATOM 526 C CA . HIS A 1 71 ? -7.919 0.183 15.121 1.00 91.00 71 HIS A CA 1
ATOM 527 C C . HIS A 1 71 ? -6.670 1.053 15.223 1.00 91.00 71 HIS A C 1
ATOM 529 O O . HIS A 1 71 ? -5.971 1.258 14.237 1.00 91.00 71 HIS A O 1
ATOM 535 N N . VAL A 1 72 ? -6.342 1.522 16.433 1.00 93.88 72 VAL A N 1
ATOM 536 C CA . VAL A 1 72 ? -5.121 2.299 16.681 1.00 93.88 72 VAL A CA 1
ATOM 537 C C . VAL A 1 72 ? -3.878 1.473 16.359 1.00 93.88 72 VAL A C 1
ATOM 539 O O . VAL A 1 72 ? -2.985 1.961 15.671 1.00 93.88 72 VAL A O 1
ATOM 542 N N . ILE A 1 73 ? -3.819 0.218 16.814 1.00 94.62 73 ILE A N 1
ATOM 543 C CA . ILE A 1 73 ? -2.680 -0.667 16.541 1.00 94.62 73 ILE A CA 1
ATOM 544 C C . ILE A 1 73 ? -2.540 -0.906 15.033 1.00 94.62 73 ILE A C 1
ATOM 546 O O . ILE A 1 73 ? -1.452 -0.727 14.485 1.00 94.62 73 ILE A O 1
ATOM 550 N N . VAL A 1 74 ? -3.633 -1.260 14.352 1.00 94.25 74 VAL A N 1
ATOM 551 C CA . VAL A 1 74 ? -3.638 -1.509 12.902 1.00 94.25 74 VAL A CA 1
ATOM 552 C C . VAL A 1 74 ? -3.237 -0.250 12.128 1.00 94.25 74 VAL A C 1
ATOM 554 O O . VAL A 1 74 ? -2.350 -0.316 11.277 1.00 94.25 74 VAL A O 1
ATOM 557 N N . ALA A 1 75 ? -3.791 0.914 12.475 1.00 94.00 75 ALA A N 1
ATOM 558 C CA . ALA A 1 75 ? -3.447 2.191 11.855 1.00 94.00 75 ALA A CA 1
ATOM 559 C C . ALA A 1 75 ? -1.956 2.530 12.009 1.00 94.00 75 ALA A C 1
ATOM 561 O O . ALA A 1 75 ? -1.315 2.919 11.034 1.00 94.00 75 ALA A O 1
ATOM 562 N N . VAL A 1 76 ? -1.368 2.332 13.195 1.00 95.88 76 VAL A N 1
ATOM 563 C CA . VAL A 1 76 ? 0.071 2.560 13.417 1.00 95.88 76 VAL A CA 1
ATOM 564 C C . VAL A 1 76 ? 0.918 1.669 12.507 1.00 95.88 76 VAL A C 1
ATOM 566 O O . VAL A 1 76 ? 1.844 2.169 11.865 1.00 95.88 76 VAL A O 1
ATOM 569 N N . TYR A 1 77 ? 0.590 0.378 12.392 1.00 95.56 77 TYR A N 1
ATOM 570 C CA . TYR A 1 77 ? 1.304 -0.517 11.477 1.00 95.56 77 TYR A CA 1
ATOM 571 C C . TYR A 1 77 ? 1.191 -0.059 10.021 1.00 95.56 77 TYR A C 1
ATOM 573 O O . TYR A 1 77 ? 2.201 -0.012 9.320 1.00 95.56 77 TYR A O 1
ATOM 581 N N . ILE A 1 78 ? 0.000 0.343 9.573 1.00 95.81 78 ILE A N 1
ATOM 582 C CA . ILE A 1 78 ? -0.218 0.800 8.195 1.00 95.81 78 ILE A CA 1
ATOM 583 C C . ILE A 1 78 ? 0.543 2.104 7.912 1.00 95.81 78 ILE A C 1
ATOM 585 O O . ILE A 1 78 ? 1.122 2.237 6.835 1.00 95.81 78 ILE A O 1
ATOM 589 N N . ILE A 1 79 ? 0.615 3.036 8.868 1.00 95.62 79 ILE A N 1
ATOM 590 C CA . ILE A 1 79 ? 1.414 4.265 8.732 1.00 95.62 79 ILE A CA 1
ATOM 591 C C . ILE A 1 79 ? 2.898 3.924 8.572 1.00 95.62 79 ILE A C 1
ATOM 593 O O . ILE A 1 79 ? 3.549 4.453 7.672 1.00 95.62 79 ILE A O 1
ATOM 597 N N . ILE A 1 80 ? 3.433 3.026 9.407 1.00 94.62 80 ILE A N 1
ATOM 598 C CA . ILE A 1 80 ? 4.838 2.596 9.324 1.00 94.62 80 ILE A CA 1
ATOM 599 C C . ILE A 1 80 ? 5.111 1.930 7.972 1.00 94.62 80 ILE A C 1
ATOM 601 O O . ILE A 1 80 ? 6.096 2.253 7.311 1.00 94.62 80 ILE A O 1
ATOM 605 N N . PHE A 1 81 ? 4.222 1.042 7.531 1.00 94.12 81 PHE A N 1
ATOM 606 C CA . PHE A 1 81 ? 4.314 0.371 6.239 1.00 94.12 81 PHE A CA 1
ATOM 607 C C . PHE A 1 81 ? 4.236 1.344 5.055 1.00 94.12 81 PHE A C 1
ATOM 609 O O . PHE A 1 81 ? 5.030 1.229 4.119 1.00 94.12 81 PHE A O 1
ATOM 616 N N . GLY A 1 82 ? 3.330 2.323 5.094 1.00 93.19 82 GLY A N 1
ATOM 617 C CA . GLY A 1 82 ? 3.198 3.349 4.057 1.00 93.19 82 GLY A CA 1
ATOM 618 C C . GLY A 1 82 ? 4.429 4.251 3.987 1.00 93.19 82 GLY A C 1
ATOM 619 O O . GLY A 1 82 ? 4.967 4.484 2.904 1.00 93.19 82 GLY A O 1
ATOM 620 N N . ALA A 1 83 ? 4.942 4.681 5.143 1.00 91.88 83 ALA A N 1
ATOM 621 C CA . ALA A 1 83 ? 6.167 5.468 5.233 1.00 91.88 83 ALA A CA 1
ATOM 622 C C . ALA A 1 83 ? 7.395 4.686 4.741 1.00 91.88 83 ALA A C 1
ATOM 624 O O . ALA A 1 83 ? 8.200 5.232 3.992 1.00 91.88 83 ALA A O 1
ATOM 625 N N . ALA A 1 84 ? 7.525 3.406 5.106 1.00 89.50 84 ALA A N 1
ATOM 626 C CA . ALA A 1 84 ? 8.605 2.546 4.627 1.00 89.50 84 ALA A CA 1
ATOM 627 C C . ALA A 1 84 ? 8.553 2.363 3.102 1.00 89.50 84 ALA A C 1
ATOM 629 O O . ALA A 1 84 ? 9.580 2.469 2.438 1.00 89.50 84 ALA A O 1
ATOM 630 N N . THR A 1 85 ? 7.356 2.159 2.544 1.00 89.44 85 THR A N 1
ATOM 631 C CA . THR A 1 85 ? 7.139 2.029 1.092 1.00 89.44 85 THR A CA 1
ATOM 632 C C . THR A 1 85 ? 7.546 3.300 0.348 1.00 89.44 85 THR A C 1
ATOM 634 O O . THR A 1 85 ? 8.241 3.222 -0.6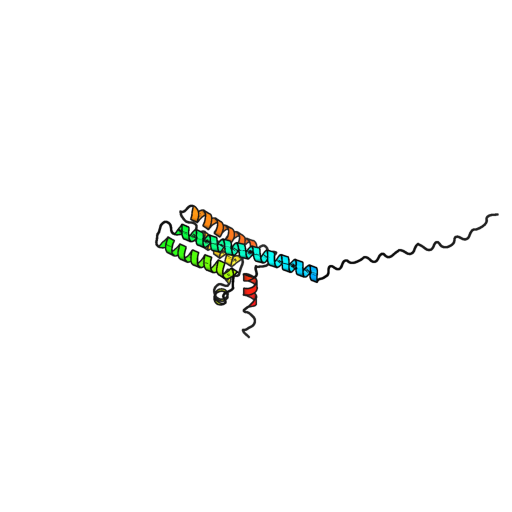62 1.00 89.44 85 THR A O 1
ATOM 637 N N . ALA A 1 86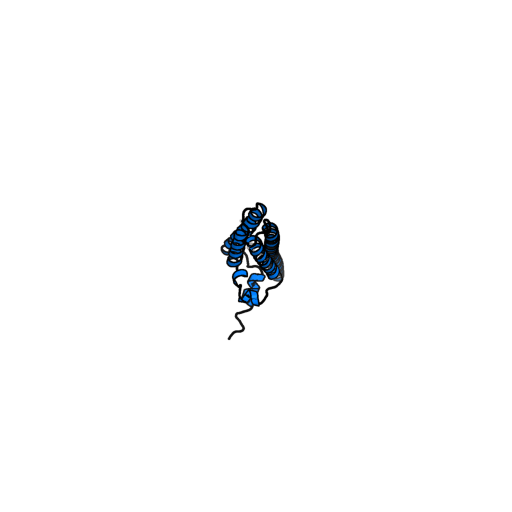 ? 7.165 4.472 0.867 1.00 87.62 86 ALA A N 1
ATOM 638 C CA . ALA A 1 86 ? 7.559 5.753 0.291 1.00 87.62 86 ALA A CA 1
ATOM 639 C C . ALA A 1 86 ? 9.071 6.006 0.425 1.00 87.62 86 ALA A C 1
ATOM 641 O O . ALA A 1 86 ? 9.705 6.450 -0.526 1.00 87.62 86 ALA A O 1
ATOM 642 N N . LEU A 1 87 ? 9.667 5.699 1.584 1.00 85.44 87 LEU A N 1
ATOM 643 C CA . LEU A 1 87 ? 11.096 5.905 1.838 1.00 85.44 87 LEU A CA 1
ATOM 644 C C . LEU A 1 87 ? 11.973 5.054 0.916 1.00 85.44 87 LEU A C 1
ATOM 646 O O . LEU A 1 87 ? 12.970 5.557 0.401 1.00 85.44 87 LEU A O 1
ATOM 650 N N . LEU A 1 88 ? 11.573 3.799 0.688 1.00 83.06 88 LEU A N 1
ATOM 651 C CA . LEU A 1 88 ? 12.255 2.876 -0.217 1.00 83.06 88 LEU A CA 1
ATOM 652 C C . LEU A 1 88 ? 12.367 3.421 -1.642 1.00 83.06 88 LEU A C 1
ATOM 654 O O . LEU A 1 88 ? 13.243 2.987 -2.378 1.00 83.06 88 LEU A O 1
ATOM 658 N N . GLU A 1 89 ? 11.495 4.343 -2.049 1.00 82.19 89 GLU A N 1
ATOM 659 C CA . GLU A 1 89 ? 11.533 4.939 -3.385 1.00 82.19 89 GLU A CA 1
ATOM 660 C C . GLU A 1 89 ? 12.594 6.038 -3.537 1.00 82.19 89 GLU A C 1
ATOM 662 O O . GLU A 1 89 ? 13.047 6.317 -4.643 1.00 82.19 89 GLU A O 1
ATOM 667 N N . PHE A 1 90 ? 13.012 6.656 -2.432 1.00 79.56 90 PHE A N 1
ATOM 668 C CA . PHE A 1 90 ? 14.029 7.708 -2.446 1.00 79.56 90 PHE A CA 1
ATOM 669 C C . PHE A 1 90 ? 15.437 7.173 -2.177 1.00 79.56 90 PHE A C 1
ATOM 671 O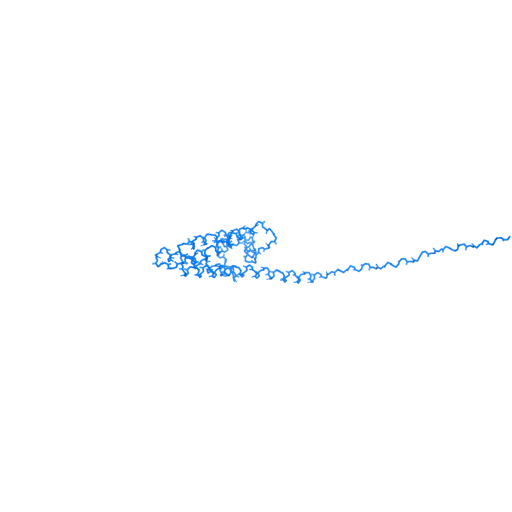 O . PHE A 1 90 ? 16.413 7.789 -2.595 1.00 79.56 90 PHE A O 1
ATOM 678 N N . GLN A 1 91 ? 15.550 6.057 -1.456 1.00 76.00 91 GLN A N 1
ATOM 679 C CA . GLN A 1 91 ? 16.819 5.404 -1.139 1.00 76.00 91 GLN A CA 1
ATOM 680 C C . GLN A 1 91 ? 16.583 3.961 -0.690 1.00 76.00 91 GLN A C 1
ATOM 682 O O . GLN A 1 91 ? 15.560 3.665 -0.076 1.00 76.00 91 GLN A O 1
ATOM 687 N N . ILE A 1 92 ? 17.564 3.084 -0.916 1.00 73.75 92 ILE A N 1
ATOM 688 C CA . ILE A 1 92 ? 17.529 1.678 -0.494 1.00 73.75 92 ILE A CA 1
ATOM 689 C C . ILE A 1 92 ? 18.358 1.517 0.791 1.00 73.75 92 ILE A C 1
ATOM 691 O O . ILE A 1 92 ? 19.590 1.531 0.730 1.00 73.75 92 ILE A O 1
ATOM 695 N N . PRO A 1 93 ? 17.740 1.359 1.979 1.00 71.69 93 PRO A N 1
ATOM 696 C CA . PRO A 1 93 ? 18.488 1.134 3.208 1.00 71.69 93 PRO A CA 1
ATOM 697 C C . PRO A 1 93 ? 19.063 -0.295 3.215 1.00 71.69 93 PRO A C 1
ATOM 699 O O . PRO A 1 93 ? 18.303 -1.255 3.027 1.00 71.69 93 PRO A O 1
ATOM 702 N N . PRO A 1 94 ? 20.362 -0.488 3.512 1.00 66.69 94 PRO A N 1
ATOM 703 C CA . PRO A 1 94 ? 21.011 -1.800 3.428 1.00 66.69 94 PRO A CA 1
ATOM 704 C C . PRO A 1 94 ? 20.416 -2.836 4.398 1.00 66.69 94 PRO A C 1
ATOM 706 O O . PRO A 1 94 ? 20.453 -4.037 4.137 1.00 66.69 94 PRO A O 1
ATOM 709 N N . GLN A 1 95 ? 19.825 -2.396 5.514 1.00 71.62 95 GLN A N 1
ATOM 710 C CA . GLN A 1 95 ? 19.147 -3.273 6.472 1.00 71.62 95 GLN A CA 1
ATOM 711 C C . GLN A 1 95 ? 17.807 -3.803 5.932 1.00 71.62 95 GLN A C 1
ATOM 713 O O . GLN A 1 95 ? 17.462 -4.953 6.191 1.00 71.62 95 GLN A O 1
ATOM 718 N N . VAL A 1 96 ? 17.059 -2.995 5.171 1.00 68.19 96 VAL A N 1
ATOM 719 C CA . VAL A 1 96 ? 15.765 -3.408 4.595 1.00 68.19 96 VAL A CA 1
ATOM 720 C C . VAL A 1 96 ? 15.997 -4.358 3.424 1.00 68.19 96 VAL A C 1
ATOM 722 O O . VAL A 1 96 ? 15.313 -5.371 3.336 1.00 68.19 96 VAL A O 1
ATOM 725 N N . ALA A 1 97 ? 17.027 -4.112 2.608 1.00 66.44 97 ALA A N 1
ATOM 726 C CA . ALA A 1 97 ? 17.475 -5.056 1.581 1.00 66.44 97 ALA A CA 1
ATOM 727 C C . ALA A 1 97 ? 17.844 -6.431 2.170 1.00 66.44 97 ALA A C 1
ATOM 729 O O . ALA A 1 97 ? 17.514 -7.464 1.593 1.00 66.44 97 ALA A O 1
ATOM 730 N N . ARG A 1 98 ? 18.459 -6.455 3.362 1.00 68.50 98 ARG A N 1
ATOM 731 C CA . ARG A 1 98 ? 18.868 -7.696 4.036 1.00 68.50 98 ARG A CA 1
ATOM 732 C C . ARG A 1 98 ? 17.705 -8.503 4.618 1.00 68.50 98 ARG A C 1
ATOM 734 O O . ARG A 1 98 ? 17.714 -9.725 4.514 1.00 68.50 98 ARG A O 1
ATOM 741 N N . TYR A 1 99 ? 16.750 -7.850 5.280 1.00 75.38 99 TYR A N 1
ATOM 742 C CA . TYR A 1 99 ? 15.696 -8.546 6.037 1.00 75.38 99 TYR A CA 1
ATOM 743 C C . TYR A 1 99 ? 14.333 -8.577 5.339 1.00 75.38 99 TYR A C 1
ATOM 745 O O . TYR A 1 99 ? 13.501 -9.418 5.666 1.00 75.38 99 TYR A O 1
ATOM 753 N N . ALA A 1 100 ? 14.093 -7.683 4.383 1.00 78.38 100 ALA A N 1
ATOM 754 C CA . ALA A 1 100 ? 12.830 -7.549 3.664 1.00 78.38 100 ALA A CA 1
ATOM 755 C C . ALA A 1 100 ? 13.060 -7.548 2.146 1.00 78.38 100 ALA A C 1
ATOM 757 O O . ALA A 1 100 ? 12.496 -6.730 1.421 1.00 78.38 100 ALA A O 1
ATOM 758 N N . SER A 1 101 ? 13.864 -8.500 1.661 1.00 77.38 101 SER A N 1
ATOM 759 C CA . SER A 1 101 ? 14.149 -8.696 0.232 1.00 77.38 101 SER A CA 1
ATOM 760 C C . SER A 1 101 ? 12.880 -8.848 -0.622 1.00 77.38 101 SER A C 1
ATOM 762 O O . SER A 1 101 ? 12.855 -8.441 -1.778 1.00 77.38 101 SER A O 1
ATOM 764 N N . PHE A 1 102 ? 11.779 -9.339 -0.040 1.00 82.88 102 PHE A N 1
ATOM 765 C CA . PHE A 1 102 ? 10.486 -9.442 -0.724 1.00 82.88 102 PHE A CA 1
ATOM 766 C C . PHE A 1 102 ? 9.895 -8.080 -1.138 1.00 82.88 102 PHE A C 1
ATOM 768 O O . PHE A 1 102 ? 9.172 -8.008 -2.125 1.00 82.88 102 PHE A O 1
ATOM 775 N N . LEU A 1 103 ? 10.215 -6.978 -0.447 1.00 82.50 103 LEU A N 1
ATOM 776 C CA . LEU A 1 103 ? 9.781 -5.637 -0.862 1.00 82.50 103 LEU A CA 1
ATOM 777 C C . LEU A 1 103 ? 10.523 -5.144 -2.111 1.00 82.50 103 LEU A C 1
ATOM 779 O O . LEU A 1 103 ? 10.204 -4.076 -2.621 1.00 82.50 103 LEU A O 1
ATOM 783 N N . PHE A 1 104 ? 11.488 -5.898 -2.633 1.00 79.25 104 PHE A N 1
ATOM 784 C CA . PHE A 1 104 ? 12.196 -5.592 -3.874 1.00 79.25 104 PHE A CA 1
ATOM 785 C C . PHE A 1 104 ? 11.781 -6.513 -5.031 1.00 79.25 104 PHE A C 1
ATOM 787 O O . PHE A 1 104 ? 12.359 -6.419 -6.104 1.00 79.25 104 PHE A O 1
ATOM 794 N N . SER A 1 105 ? 10.743 -7.347 -4.866 1.00 80.81 105 SER A N 1
ATOM 795 C CA . SER A 1 105 ? 10.156 -8.161 -5.946 1.00 80.81 105 SER A CA 1
ATOM 796 C C . SER A 1 105 ? 8.713 -7.747 -6.270 1.00 80.81 105 SER A C 1
ATOM 798 O O . SER A 1 105 ? 8.007 -7.202 -5.414 1.00 80.81 105 SER A O 1
ATOM 800 N N . PHE A 1 106 ? 8.262 -7.968 -7.515 1.00 84.12 106 PHE A N 1
ATOM 801 C CA . PHE A 1 106 ? 6.916 -7.564 -7.946 1.00 84.12 106 PHE A CA 1
ATOM 802 C C . PHE A 1 106 ? 5.865 -8.387 -7.202 1.00 84.12 106 PHE A C 1
ATOM 804 O O . PHE A 1 106 ? 4.948 -7.813 -6.612 1.00 84.12 106 PHE A O 1
ATOM 811 N N . ILE A 1 107 ? 6.062 -9.710 -7.119 1.00 87.44 107 ILE A N 1
ATOM 812 C CA . ILE A 1 107 ? 5.248 -10.590 -6.270 1.00 87.44 107 ILE A CA 1
ATOM 813 C C . ILE A 1 107 ? 5.233 -10.108 -4.819 1.00 87.44 107 ILE A C 1
ATOM 815 O O . ILE A 1 107 ? 4.160 -9.999 -4.229 1.00 87.44 107 ILE A O 1
ATOM 819 N N . GLY A 1 108 ? 6.393 -9.841 -4.215 1.00 88.81 108 GLY A N 1
ATOM 820 C CA . GLY A 1 108 ? 6.454 -9.543 -2.788 1.00 88.81 108 GLY A CA 1
ATOM 821 C C . GLY A 1 108 ? 5.781 -8.215 -2.439 1.00 88.81 108 GLY A C 1
ATOM 822 O O . GLY A 1 108 ? 5.015 -8.165 -1.475 1.00 88.81 108 GLY A O 1
ATOM 823 N N . ARG A 1 109 ? 5.950 -7.174 -3.269 1.00 89.25 109 ARG A N 1
ATOM 824 C CA . ARG A 1 109 ? 5.174 -5.924 -3.158 1.00 89.25 109 ARG A CA 1
ATOM 825 C C . ARG A 1 109 ? 3.686 -6.145 -3.397 1.00 89.25 109 ARG A C 1
ATOM 827 O O . ARG A 1 109 ? 2.866 -5.606 -2.661 1.00 89.25 109 ARG A O 1
ATOM 834 N N . GLY A 1 110 ? 3.332 -6.959 -4.387 1.00 91.00 110 GLY A N 1
ATOM 835 C CA . GLY A 1 110 ? 1.942 -7.275 -4.693 1.00 91.00 110 GLY A CA 1
ATOM 836 C C . GLY A 1 110 ? 1.226 -7.948 -3.521 1.00 91.00 110 GLY A C 1
ATOM 837 O O . GLY A 1 110 ? 0.189 -7.468 -3.066 1.00 91.00 110 GLY A O 1
ATOM 838 N N . VAL A 1 111 ? 1.825 -9.003 -2.963 1.00 94.44 111 VAL A N 1
ATOM 839 C CA . VAL A 1 111 ? 1.323 -9.707 -1.771 1.00 94.44 111 VAL A CA 1
ATOM 840 C C . VAL A 1 111 ? 1.249 -8.769 -0.566 1.00 94.44 111 VAL A C 1
ATOM 842 O O . VAL A 1 111 ? 0.260 -8.787 0.165 1.00 94.44 111 VAL A O 1
ATOM 845 N N . PHE A 1 112 ? 2.251 -7.910 -0.376 1.00 94.12 112 PHE A N 1
ATOM 846 C CA . PHE A 1 112 ? 2.262 -6.915 0.694 1.00 94.12 112 PHE A CA 1
ATOM 847 C C . PHE A 1 112 ? 1.114 -5.906 0.584 1.00 94.12 112 PHE A C 1
ATOM 849 O O . PHE A 1 112 ? 0.425 -5.654 1.571 1.00 94.12 112 PHE A O 1
ATOM 856 N N . TYR A 1 113 ? 0.858 -5.363 -0.607 1.00 94.62 113 TYR A N 1
ATOM 857 C CA . TYR A 1 113 ? -0.255 -4.441 -0.832 1.00 94.62 113 TYR A CA 1
ATOM 858 C C . TYR A 1 113 ? -1.615 -5.134 -0.692 1.00 94.62 113 TYR A C 1
ATOM 860 O O . TYR A 1 113 ? -2.531 -4.545 -0.125 1.00 94.62 113 TYR A O 1
ATOM 868 N N . ILE A 1 114 ? -1.753 -6.396 -1.115 1.00 95.81 114 ILE A N 1
ATOM 869 C CA . ILE A 1 114 ? -2.965 -7.193 -0.849 1.00 95.81 114 ILE A CA 1
ATOM 870 C C . ILE A 1 114 ? -3.179 -7.352 0.660 1.00 95.81 114 ILE A C 1
ATOM 872 O O . ILE A 1 114 ? -4.283 -7.120 1.152 1.00 95.81 114 ILE A O 1
ATOM 876 N N . PHE A 1 115 ? -2.125 -7.699 1.400 1.00 95.88 115 PHE A N 1
ATOM 877 C CA . PHE A 1 115 ? -2.175 -7.831 2.853 1.00 95.88 115 PHE A CA 1
ATOM 878 C C . PHE A 1 115 ? -2.602 -6.520 3.524 1.00 95.88 115 PHE A C 1
ATOM 880 O O . PHE A 1 115 ? -3.578 -6.507 4.272 1.00 95.88 115 PHE A O 1
ATOM 887 N N . VAL A 1 116 ? -1.953 -5.399 3.208 1.00 95.25 116 VAL A N 1
ATOM 888 C CA . VAL A 1 116 ? -2.311 -4.091 3.779 1.00 95.25 116 VAL A CA 1
ATOM 889 C C . VAL A 1 116 ? -3.721 -3.663 3.369 1.00 95.25 116 VAL A C 1
ATOM 891 O O . VAL A 1 116 ? -4.479 -3.178 4.207 1.00 95.25 116 VAL A O 1
ATOM 894 N N . GLY A 1 117 ? -4.101 -3.871 2.107 1.00 93.69 117 GLY A N 1
ATOM 895 C CA . GLY A 1 117 ? -5.454 -3.601 1.628 1.00 93.69 117 GLY A CA 1
ATOM 896 C C . GLY A 1 117 ? -6.498 -4.382 2.422 1.00 93.69 117 GLY A C 1
ATOM 897 O O . GLY A 1 117 ? -7.506 -3.813 2.828 1.00 93.69 117 GLY A O 1
ATOM 898 N N . SER A 1 118 ? -6.223 -5.651 2.737 1.00 94.44 118 SER A N 1
ATOM 899 C CA . SER A 1 118 ? -7.108 -6.474 3.567 1.00 94.44 118 SER A CA 1
ATOM 900 C C . SER A 1 118 ? -7.200 -6.002 5.024 1.00 94.44 118 SER A C 1
ATOM 902 O O . SER A 1 118 ? -8.273 -6.105 5.607 1.00 94.44 118 SER A O 1
ATOM 904 N N . LEU A 1 119 ? -6.126 -5.429 5.590 1.00 93.69 119 LEU A N 1
ATOM 905 C CA . LEU A 1 119 ? -6.153 -4.822 6.929 1.00 93.69 119 LEU A CA 1
ATOM 906 C C . LEU A 1 119 ? -7.003 -3.547 6.978 1.00 93.69 119 LEU A C 1
ATOM 908 O O . LEU A 1 119 ? -7.619 -3.269 8.000 1.00 93.69 119 LEU A O 1
ATOM 912 N N . LEU A 1 120 ? -7.031 -2.779 5.885 1.00 92.00 120 LEU A N 1
ATOM 913 C CA . LEU A 1 120 ? -7.857 -1.576 5.767 1.00 92.00 120 LEU A CA 1
ATOM 914 C C . LEU A 1 120 ? -9.337 -1.891 5.523 1.00 92.00 120 LEU A C 1
ATOM 916 O O . LEU A 1 120 ? -10.183 -1.067 5.844 1.00 92.00 120 LEU A O 1
ATOM 920 N N . ILE A 1 121 ? -9.694 -3.041 4.946 1.00 90.88 121 ILE A N 1
ATOM 921 C CA . ILE A 1 121 ? -11.101 -3.361 4.660 1.00 90.88 121 ILE A CA 1
ATOM 922 C C . ILE A 1 121 ? -11.830 -3.694 5.968 1.00 90.88 121 ILE A C 1
ATOM 924 O O . ILE A 1 121 ? -11.909 -4.843 6.397 1.00 90.88 121 ILE A O 1
ATOM 928 N N . GLU A 1 122 ? -12.401 -2.663 6.584 1.00 86.56 122 GLU A N 1
ATOM 929 C CA . GLU A 1 122 ? -13.210 -2.773 7.793 1.00 86.56 122 GLU A CA 1
ATOM 930 C C . GLU A 1 122 ? -14.646 -2.266 7.568 1.00 86.56 122 GLU A C 1
ATOM 932 O O . GLU A 1 122 ? -15.177 -2.350 6.460 1.00 86.56 122 GLU A O 1
ATOM 937 N N . VAL A 1 123 ? -15.340 -1.793 8.610 1.00 75.81 123 VAL A N 1
ATOM 938 C CA . VAL A 1 123 ? -16.757 -1.404 8.533 1.00 75.81 123 VAL A CA 1
ATOM 939 C C . VAL A 1 123 ? -16.934 -0.068 7.798 1.00 75.81 123 VAL A C 1
ATOM 941 O O . VAL A 1 123 ? -17.918 0.094 7.061 1.00 75.81 123 VAL A O 1
ATOM 944 N N . GLY A 1 124 ? -15.982 0.857 7.956 1.00 84.19 124 GLY A N 1
ATOM 945 C CA . GLY A 1 124 ? -16.007 2.200 7.382 1.00 84.19 124 GLY A CA 1
ATOM 946 C C . GLY A 1 124 ? -16.018 2.215 5.851 1.00 84.19 124 GLY A C 1
ATOM 947 O O . GLY A 1 124 ? -15.374 1.410 5.183 1.00 84.19 124 GLY A O 1
ATOM 948 N N . ILE A 1 125 ? -16.770 3.153 5.264 1.00 88.75 125 ILE A N 1
ATOM 949 C CA . ILE A 1 125 ? -16.856 3.301 3.799 1.00 88.75 125 ILE A CA 1
ATOM 950 C C . ILE A 1 125 ? -15.508 3.752 3.220 1.00 88.75 125 ILE A C 1
ATOM 952 O O . ILE A 1 125 ? -15.090 3.239 2.183 1.00 88.75 125 ILE A O 1
ATOM 956 N N . MET A 1 126 ? -14.822 4.683 3.892 1.00 87.81 126 MET A N 1
ATOM 957 C CA . MET A 1 126 ? -13.514 5.176 3.447 1.00 87.81 126 MET A CA 1
ATOM 958 C C . MET A 1 126 ? -12.469 4.065 3.466 1.00 87.81 126 MET A C 1
ATOM 960 O O . MET A 1 126 ? -11.758 3.888 2.479 1.00 87.81 126 MET A O 1
ATOM 964 N N . ASP A 1 127 ? -12.448 3.261 4.527 1.00 88.25 127 ASP A N 1
ATOM 965 C CA . ASP A 1 127 ? -11.481 2.174 4.666 1.00 88.25 127 ASP A CA 1
ATOM 966 C C . ASP A 1 127 ? -11.715 1.087 3.608 1.00 88.25 127 ASP A C 1
ATOM 968 O O . ASP A 1 127 ? -10.767 0.605 2.995 1.00 88.25 127 ASP A O 1
ATOM 972 N N . LYS A 1 128 ? -12.980 0.788 3.273 1.00 92.50 128 LYS A N 1
ATOM 973 C CA . LYS A 1 128 ? -13.322 -0.107 2.154 1.00 92.50 128 LYS A CA 1
ATOM 974 C C . LYS A 1 128 ? -12.829 0.418 0.813 1.00 92.50 128 LYS A C 1
ATOM 976 O O . LYS A 1 128 ? -12.251 -0.352 0.050 1.00 92.50 128 LYS A O 1
ATOM 981 N N . ILE A 1 129 ? -13.064 1.693 0.499 1.00 94.19 129 ILE A N 1
ATOM 982 C CA . ILE A 1 129 ? -12.640 2.282 -0.782 1.00 94.19 129 ILE A CA 1
ATOM 983 C C . ILE A 1 129 ? -11.115 2.251 -0.879 1.00 94.19 129 ILE A C 1
ATOM 985 O O . ILE A 1 129 ? -10.566 1.720 -1.843 1.00 94.19 129 ILE A O 1
ATOM 989 N N . ILE A 1 130 ? -10.433 2.772 0.139 1.00 93.62 130 ILE A N 1
ATOM 990 C CA . ILE A 1 130 ? -8.976 2.875 0.163 1.00 93.62 130 ILE A CA 1
ATOM 991 C C . ILE A 1 130 ? -8.337 1.481 0.185 1.00 93.62 130 ILE A C 1
ATOM 993 O O . ILE A 1 130 ? -7.462 1.195 -0.631 1.00 93.62 130 ILE A O 1
ATOM 997 N N . GLY A 1 131 ? -8.809 0.589 1.056 1.00 93.00 131 GLY A N 1
ATOM 998 C CA . GLY A 1 131 ? -8.317 -0.781 1.175 1.00 93.00 131 GLY A CA 1
ATOM 999 C C . GLY A 1 131 ? -8.521 -1.597 -0.099 1.00 93.00 131 GLY A C 1
ATOM 1000 O O . GLY A 1 131 ? -7.612 -2.312 -0.519 1.00 93.00 131 GLY A O 1
ATOM 1001 N N . THR A 1 132 ? -9.656 -1.424 -0.786 1.00 95.25 132 THR A N 1
ATOM 1002 C CA . THR A 1 132 ? -9.899 -2.083 -2.080 1.00 95.25 132 THR A CA 1
ATOM 1003 C C . THR A 1 132 ? -8.967 -1.552 -3.165 1.00 95.25 132 THR A C 1
ATOM 1005 O O . THR A 1 132 ? -8.457 -2.345 -3.949 1.00 95.25 132 THR A O 1
ATOM 1008 N N . ILE A 1 133 ? -8.695 -0.241 -3.211 1.00 95.06 133 ILE A N 1
ATOM 1009 C CA . ILE A 1 133 ? -7.744 0.335 -4.176 1.00 95.06 133 ILE A CA 1
ATOM 1010 C C . ILE A 1 133 ? -6.336 -0.215 -3.926 1.00 95.06 133 ILE A C 1
ATOM 1012 O O . ILE A 1 133 ? -5.711 -0.718 -4.856 1.00 95.06 133 ILE A O 1
ATOM 1016 N N . VAL A 1 134 ? -5.850 -0.170 -2.681 1.00 94.69 134 VAL A N 1
ATOM 1017 C CA . VAL A 1 134 ? -4.517 -0.686 -2.323 1.00 94.69 134 VAL A CA 1
ATOM 1018 C C . VAL A 1 134 ? -4.418 -2.186 -2.625 1.00 94.69 134 VAL A C 1
ATOM 1020 O O . VAL A 1 134 ? -3.453 -2.627 -3.249 1.00 94.69 134 VAL A O 1
ATOM 1023 N N . GLY A 1 135 ? -5.447 -2.963 -2.278 1.00 94.62 135 GLY A N 1
ATOM 1024 C CA . GLY A 1 135 ? -5.505 -4.392 -2.582 1.00 94.62 135 GLY A CA 1
ATOM 1025 C C . GLY A 1 135 ? -5.528 -4.689 -4.084 1.00 94.62 135 GLY A C 1
ATOM 1026 O O . GLY A 1 135 ? -4.811 -5.574 -4.547 1.00 94.62 135 GLY A O 1
ATOM 1027 N N . ALA A 1 136 ? -6.290 -3.920 -4.867 1.00 95.38 136 ALA A N 1
ATOM 1028 C CA . ALA A 1 136 ? -6.347 -4.053 -6.322 1.00 95.38 136 ALA A CA 1
ATOM 1029 C C . ALA A 1 136 ? -5.009 -3.705 -6.988 1.00 95.38 136 ALA A C 1
ATOM 1031 O O . ALA A 1 136 ? -4.579 -4.413 -7.899 1.00 95.38 136 ALA A O 1
ATOM 1032 N N . VAL A 1 137 ? -4.315 -2.668 -6.506 1.00 93.12 137 VAL A N 1
ATOM 1033 C CA . VAL A 1 137 ? -2.943 -2.370 -6.939 1.00 93.12 137 VAL A CA 1
ATOM 1034 C C . VAL A 1 137 ? -2.026 -3.549 -6.621 1.00 93.12 137 VAL A C 1
ATOM 1036 O O . VAL A 1 137 ? -1.252 -3.959 -7.478 1.00 93.12 137 VAL A O 1
ATOM 1039 N N . GLY A 1 138 ? -2.157 -4.166 -5.446 1.00 92.00 138 GLY A N 1
ATOM 1040 C CA . GLY A 1 138 ? -1.407 -5.376 -5.113 1.00 92.00 138 GLY A CA 1
ATOM 1041 C C . GLY A 1 138 ? -1.633 -6.529 -6.096 1.00 92.00 138 GLY A C 1
ATOM 1042 O O . GLY A 1 138 ? -0.668 -7.131 -6.563 1.00 92.00 138 GLY A O 1
ATOM 1043 N N . ILE A 1 139 ? -2.883 -6.783 -6.496 1.00 93.94 139 ILE A N 1
ATOM 1044 C CA . ILE A 1 139 ? -3.204 -7.775 -7.537 1.00 93.94 139 ILE A CA 1
ATOM 1045 C C . ILE A 1 139 ? -2.540 -7.405 -8.867 1.00 93.94 139 ILE A C 1
ATOM 1047 O O . ILE A 1 139 ? -1.984 -8.280 -9.528 1.00 93.94 139 ILE A O 1
ATOM 1051 N N . ALA A 1 140 ? -2.552 -6.124 -9.248 1.00 90.06 140 ALA A N 1
ATOM 1052 C CA . ALA A 1 140 ? -1.872 -5.664 -10.454 1.00 90.06 140 ALA A CA 1
ATOM 1053 C C . ALA A 1 140 ? -0.360 -5.934 -10.385 1.00 90.06 140 ALA A C 1
ATOM 1055 O O . ALA A 1 140 ? 0.185 -6.487 -11.331 1.00 90.06 140 ALA A O 1
ATOM 1056 N N . TYR A 1 141 ? 0.301 -5.648 -9.258 1.00 87.75 141 TYR A N 1
ATOM 1057 C CA . TYR A 1 141 ? 1.722 -5.966 -9.056 1.00 87.75 141 TYR A CA 1
ATOM 1058 C C . TYR A 1 141 ? 2.014 -7.469 -9.177 1.00 87.75 141 TYR A C 1
ATOM 1060 O O . TYR A 1 141 ? 2.992 -7.843 -9.817 1.00 87.75 141 TYR A O 1
ATOM 1068 N N . VAL A 1 142 ? 1.151 -8.337 -8.634 1.00 89.44 142 VAL A N 1
ATOM 1069 C CA . VAL A 1 142 ? 1.282 -9.795 -8.817 1.00 89.44 142 VAL A CA 1
ATOM 1070 C C . VAL A 1 142 ? 1.090 -10.190 -10.284 1.00 89.44 142 VAL A C 1
ATOM 1072 O O . VAL A 1 142 ? 1.814 -11.039 -10.789 1.00 89.44 142 VAL A O 1
ATOM 1075 N N . ALA A 1 143 ? 0.135 -9.580 -10.988 1.00 87.19 143 ALA A N 1
ATOM 1076 C CA . ALA A 1 143 ? -0.107 -9.861 -12.400 1.00 87.19 143 ALA A CA 1
ATOM 1077 C C . ALA A 1 143 ? 1.061 -9.413 -13.297 1.00 87.19 143 ALA A C 1
ATOM 1079 O O . ALA A 1 143 ? 1.378 -10.103 -14.266 1.00 87.19 143 ALA A O 1
ATOM 1080 N N . LEU A 1 144 ? 1.712 -8.292 -12.962 1.00 82.31 144 LEU A N 1
ATOM 1081 C CA . LEU A 1 144 ? 2.868 -7.766 -13.692 1.00 82.31 144 LEU A CA 1
ATOM 1082 C C . LEU A 1 144 ? 4.063 -8.724 -13.687 1.00 82.31 144 LEU A C 1
ATOM 1084 O O . LEU A 1 144 ? 4.798 -8.747 -14.667 1.00 82.31 144 LEU A O 1
ATOM 1088 N N . GLU A 1 145 ? 4.215 -9.566 -12.662 1.00 80.44 145 GLU A N 1
ATOM 1089 C CA . GLU A 1 145 ? 5.242 -10.620 -12.643 1.00 80.44 145 GLU A CA 1
ATOM 1090 C C . GLU A 1 145 ? 5.147 -11.542 -13.871 1.00 80.44 145 GLU A C 1
ATOM 1092 O O . GLU A 1 145 ? 6.154 -11.955 -14.441 1.00 80.44 145 GLU A O 1
ATOM 1097 N N . PHE A 1 146 ? 3.928 -11.851 -14.318 1.00 79.81 146 PHE A N 1
ATOM 1098 C CA . PHE A 1 146 ? 3.704 -12.746 -15.454 1.00 79.81 146 PHE A CA 1
ATOM 1099 C C . PHE A 1 146 ? 3.858 -12.044 -16.811 1.00 79.81 146 PHE A C 1
ATOM 1101 O O . PHE A 1 146 ? 3.708 -12.687 -17.852 1.00 79.81 146 PHE A O 1
ATOM 1108 N N . ILE A 1 147 ? 4.159 -10.740 -16.816 1.00 75.44 147 ILE A N 1
ATOM 1109 C CA . ILE A 1 147 ? 4.410 -9.936 -18.012 1.00 75.44 147 ILE A CA 1
ATOM 1110 C C . ILE A 1 147 ? 5.911 -9.587 -18.047 1.00 75.44 147 ILE A C 1
ATOM 1112 O O . ILE A 1 147 ? 6.306 -8.507 -17.610 1.00 75.44 147 ILE A O 1
ATOM 1116 N N . PRO A 1 148 ? 6.770 -10.452 -18.622 1.00 57.56 148 PRO A N 1
ATOM 1117 C CA . PRO A 1 148 ? 8.232 -10.290 -18.615 1.00 57.56 148 PRO A CA 1
ATOM 1118 C C . PRO A 1 148 ? 8.766 -9.115 -19.463 1.00 57.56 148 PRO A C 1
ATOM 1120 O O . PRO A 1 148 ? 9.969 -9.010 -19.673 1.00 57.56 148 PRO A O 1
ATOM 1123 N N . SER A 1 149 ? 7.894 -8.246 -19.986 1.00 52.44 149 SER A N 1
ATOM 1124 C CA . SER A 1 149 ? 8.259 -7.116 -20.857 1.00 52.44 149 SER A CA 1
ATOM 1125 C C . SER A 1 149 ? 8.430 -5.786 -20.114 1.00 52.44 149 SER A C 1
ATOM 1127 O O . SER A 1 149 ? 8.799 -4.800 -20.752 1.00 52.44 149 SER A O 1
ATOM 1129 N N . ILE A 1 150 ? 8.130 -5.723 -18.814 1.00 56.91 150 ILE A N 1
ATOM 1130 C CA . ILE A 1 150 ? 8.338 -4.519 -18.002 1.00 56.91 150 ILE A CA 1
ATOM 1131 C C . ILE A 1 150 ? 9.596 -4.737 -17.174 1.00 56.91 150 ILE A C 1
ATOM 1133 O O . ILE A 1 150 ? 9.616 -5.583 -16.282 1.00 56.91 150 ILE A O 1
ATOM 1137 N N . GLU A 1 151 ? 10.653 -3.992 -17.491 1.00 56.47 151 GLU A N 1
ATOM 1138 C CA . GLU A 1 151 ? 11.863 -4.026 -16.680 1.00 56.47 151 GLU A CA 1
ATOM 1139 C C . GLU A 1 151 ? 11.538 -3.586 -15.245 1.00 56.47 151 GLU A C 1
ATOM 1141 O O . GLU A 1 151 ? 10.835 -2.585 -15.051 1.00 56.47 151 GLU A O 1
ATOM 1146 N N . PRO A 1 152 ? 12.023 -4.322 -14.229 1.00 58.22 152 PRO A N 1
ATOM 1147 C CA . PRO A 1 152 ? 11.826 -3.935 -12.846 1.00 58.22 152 PRO A CA 1
ATOM 1148 C C . PRO A 1 152 ? 12.362 -2.519 -12.602 1.00 58.22 152 PRO A C 1
ATOM 1150 O O . PRO A 1 152 ? 13.461 -2.199 -13.061 1.00 58.22 152 PRO A O 1
ATOM 1153 N N . PRO A 1 153 ? 11.631 -1.654 -11.881 1.00 59.44 153 PRO A N 1
ATOM 1154 C CA . PRO A 1 153 ? 12.112 -0.316 -11.555 1.00 59.44 153 PRO A CA 1
ATOM 1155 C C . PRO A 1 153 ? 13.436 -0.365 -10.777 1.00 59.44 153 PRO A C 1
ATOM 1157 O O . PRO A 1 153 ? 13.686 -1.315 -10.038 1.00 59.44 153 PRO A O 1
ATOM 1160 N N . GLN A 1 154 ? 14.267 0.678 -10.904 1.00 59.97 154 GLN A N 1
ATOM 1161 C CA . GLN A 1 154 ? 15.618 0.782 -10.314 1.00 59.97 154 GLN A CA 1
ATOM 1162 C C . GLN A 1 154 ? 15.734 0.296 -8.863 1.00 59.97 154 GLN A C 1
ATOM 1164 O O . GLN A 1 154 ? 16.680 -0.410 -8.538 1.00 59.97 154 GLN A O 1
ATOM 1169 N N . ASN A 1 155 ? 14.743 0.589 -8.014 1.00 57.53 155 ASN A N 1
ATOM 1170 C CA . ASN A 1 155 ? 14.691 0.125 -6.622 1.00 57.53 155 ASN A CA 1
ATOM 1171 C C . ASN A 1 155 ? 14.850 -1.408 -6.496 1.00 57.53 155 ASN A C 1
ATOM 1173 O O . ASN A 1 155 ? 15.479 -1.917 -5.578 1.00 57.53 155 ASN A O 1
ATOM 1177 N N . MET A 1 156 ? 14.311 -2.152 -7.457 1.00 63.97 156 MET A N 1
ATOM 1178 C CA . MET A 1 156 ? 14.356 -3.612 -7.521 1.00 63.97 156 MET A CA 1
ATOM 1179 C C . MET A 1 156 ? 15.642 -4.111 -8.202 1.00 63.97 156 MET A C 1
ATOM 1181 O O . MET A 1 156 ? 16.176 -5.141 -7.813 1.00 63.97 156 MET A O 1
ATOM 1185 N N . ARG A 1 157 ? 16.189 -3.348 -9.162 1.00 60.72 157 ARG A N 1
ATOM 1186 C CA . ARG A 1 157 ? 17.441 -3.671 -9.881 1.00 60.72 157 ARG A CA 1
ATOM 1187 C C . ARG A 1 157 ? 18.701 -3.417 -9.047 1.00 60.72 157 ARG A C 1
ATOM 1189 O O . ARG A 1 157 ? 19.650 -4.192 -9.104 1.00 60.72 157 ARG A O 1
ATOM 1196 N N . GLU A 1 158 ? 18.729 -2.335 -8.277 1.00 56.75 158 GLU A N 1
ATOM 1197 C CA . GLU A 1 158 ? 19.870 -1.956 -7.432 1.00 56.75 158 GLU A CA 1
ATOM 1198 C C . GLU A 1 158 ? 20.000 -2.855 -6.193 1.00 56.75 158 GLU A C 1
ATOM 1200 O O . GLU A 1 158 ? 21.108 -3.058 -5.693 1.00 56.75 158 GLU A O 1
ATOM 1205 N N . ALA A 1 159 ? 18.893 -3.447 -5.732 1.00 56.78 159 ALA A N 1
ATOM 1206 C CA . ALA A 1 159 ? 18.902 -4.432 -4.653 1.00 56.78 159 ALA A CA 1
ATOM 1207 C C . ALA A 1 159 ? 19.642 -5.730 -5.045 1.00 56.78 159 ALA A C 1
ATOM 1209 O O . ALA A 1 159 ? 20.378 -6.276 -4.221 1.00 56.78 159 ALA A O 1
ATOM 1210 N N . ASP A 1 160 ? 19.521 -6.178 -6.301 1.00 53.75 160 ASP A N 1
ATOM 1211 C CA . ASP A 1 160 ? 20.187 -7.390 -6.809 1.00 53.75 160 ASP A CA 1
ATOM 1212 C C . ASP A 1 160 ? 21.698 -7.196 -7.062 1.00 53.75 160 ASP A C 1
ATOM 1214 O O . ASP A 1 160 ? 22.475 -8.149 -6.992 1.00 53.75 160 ASP A O 1
ATOM 1218 N N . GLY A 1 161 ? 22.149 -5.963 -7.326 1.00 52.44 161 GLY A N 1
ATOM 1219 C CA . GLY A 1 161 ? 23.547 -5.661 -7.666 1.00 52.44 161 GLY A CA 1
ATOM 1220 C C . GLY A 1 161 ? 24.515 -5.548 -6.479 1.00 52.44 161 GLY A C 1
ATOM 1221 O O . GLY A 1 161 ? 25.728 -5.538 -6.682 1.00 52.44 161 GLY A O 1
ATOM 1222 N N . GLY A 1 162 ? 24.011 -5.446 -5.245 1.00 50.94 162 GLY A N 1
ATOM 1223 C CA . GLY A 1 162 ? 24.822 -5.048 -4.088 1.00 50.94 162 GLY A CA 1
ATOM 1224 C C . GLY A 1 162 ? 25.449 -6.172 -3.257 1.00 50.94 162 GLY A C 1
ATOM 1225 O O . GLY A 1 162 ? 26.336 -5.887 -2.461 1.00 50.94 162 GLY A O 1
ATOM 1226 N N . TRP A 1 163 ? 25.002 -7.429 -3.371 1.00 59.19 163 TRP A N 1
ATOM 1227 C CA . TRP A 1 163 ? 25.271 -8.427 -2.315 1.00 59.19 163 TRP A CA 1
ATOM 1228 C C . TRP A 1 163 ? 25.525 -9.855 -2.821 1.00 59.19 163 TRP A C 1
ATOM 1230 O O . TRP A 1 163 ? 25.027 -10.827 -2.260 1.00 59.19 163 TRP A O 1
ATOM 1240 N N . GLY A 1 164 ? 26.358 -9.984 -3.859 1.00 52.44 164 GLY A N 1
ATOM 1241 C CA . GLY A 1 164 ? 26.890 -11.274 -4.330 1.00 52.44 164 GLY A CA 1
ATOM 1242 C C . GLY A 1 164 ? 28.397 -11.303 -4.618 1.00 52.44 164 GLY A C 1
ATOM 1243 O O . GLY A 1 164 ? 28.910 -12.351 -4.995 1.00 52.44 164 GLY A O 1
ATOM 1244 N N . ALA A 1 165 ? 29.115 -10.184 -4.454 1.00 49.56 165 ALA A N 1
ATOM 1245 C CA . ALA A 1 165 ? 30.513 -10.051 -4.889 1.00 49.56 165 ALA A CA 1
ATOM 1246 C C . ALA A 1 165 ? 31.549 -9.904 -3.753 1.00 49.56 165 ALA A C 1
ATOM 1248 O O . ALA A 1 165 ? 32.740 -9.856 -4.040 1.00 49.56 165 ALA A O 1
ATOM 1249 N N . GLU A 1 166 ? 31.134 -9.858 -2.481 1.00 55.62 166 GLU A N 1
ATOM 1250 C CA . GLU A 1 166 ? 32.046 -9.612 -1.340 1.00 55.62 166 GLU A CA 1
ATOM 1251 C C . GLU A 1 166 ? 32.118 -10.754 -0.309 1.00 55.62 166 GLU A C 1
ATOM 1253 O O . GLU A 1 166 ? 32.646 -10.570 0.784 1.00 55.62 166 GLU A O 1
ATOM 1258 N N . GLN A 1 167 ? 31.624 -11.952 -0.632 1.00 54.00 167 GLN A N 1
ATOM 1259 C CA . GLN A 1 167 ? 31.851 -13.137 0.209 1.00 54.00 167 GLN A CA 1
ATOM 1260 C C . GLN A 1 167 ? 32.426 -14.298 -0.603 1.00 54.00 167 GLN A C 1
ATOM 1262 O O . GLN A 1 167 ? 31.742 -15.292 -0.841 1.00 54.00 167 GLN A O 1
ATOM 1267 N N . VAL A 1 168 ? 33.695 -14.160 -0.999 1.00 48.47 168 VAL A N 1
ATOM 1268 C CA . VAL A 1 168 ? 34.647 -15.274 -1.152 1.00 48.47 168 VAL A CA 1
ATOM 1269 C C . VAL A 1 168 ? 36.005 -14.874 -0.596 1.00 48.47 168 VAL A C 1
ATOM 1271 O O . VAL A 1 168 ? 36.479 -13.769 -0.938 1.00 48.47 168 VAL A O 1
#

Radius of gyration: 30.74 Å; chains: 1; bounding box: 52×24×125 Å

pLDDT: mean 77.85, std 14.42, range [48.47, 95.88]